Protein A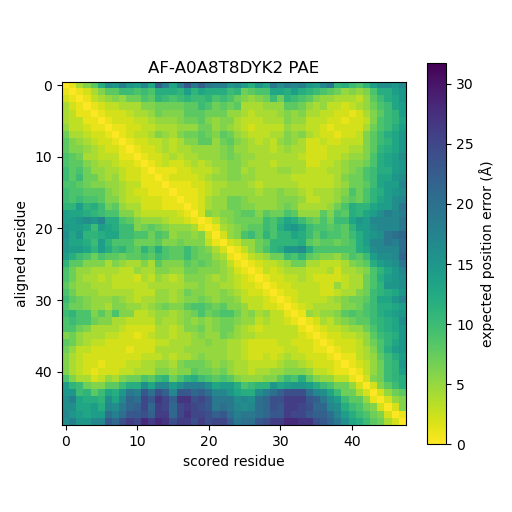F-A0A8T8DYK2-F1 (afdb_monomer)

Organism: NCBI:txid2675099

Nearest PDB structures (foldseek):
  7mqa-assembly1_NH  TM=4.439E-01  e=8.490E+00  Homo sapiens
  6uvw-assembly2_D  TM=4.311E-01  e=7.964E+00  synthetic construct
  8s0f-assembly1_A  TM=2.386E-01  e=8.490E+00  Homo sapiens

Secondary structure (DSSP, 8-state):
----EEEEEEEEHHHHHHHT---TT-EEEE-SSSEEEEEEE-------

Foldseek 3Di:
DDFDKDFPAKAFPVVCVVVVHDPPQWDWDCPPDRITTTIGGPPPDPPD

Radius of gyration: 12.51 Å; Cα contacts (8 Å, |Δi|>4): 60; chains: 1; bounding box: 31×20×34 Å

Structure (mmCIF, N/CA/C/O backbone):
data_AF-A0A8T8DYK2-F1
#
_entry.id   AF-A0A8T8DYK2-F1
#
loop_
_atom_site.group_PDB
_atom_site.id
_atom_site.type_symbol
_atom_site.label_atom_id
_atom_site.label_alt_id
_atom_site.label_comp_id
_atom_site.label_asym_id
_atom_site.label_entity_id
_atom_site.label_seq_id
_atom_site.pdbx_PDB_ins_code
_atom_site.Cartn_x
_atom_site.Cartn_y
_atom_site.Cartn_z
_atom_site.occupancy
_atom_site.B_iso_or_equiv
_atom_site.auth_seq_id
_atom_site.auth_comp_id
_atom_site.auth_asym_id
_atom_site.auth_atom_id
_atom_site.pdbx_PDB_model_num
ATOM 1 N N . MET A 1 1 ? 12.189 14.315 -18.586 1.00 63.66 1 MET A N 1
ATOM 2 C CA . MET A 1 1 ? 12.578 12.932 -18.266 1.00 63.66 1 MET A CA 1
ATOM 3 C C . MET A 1 1 ? 11.402 12.312 -17.542 1.00 63.66 1 MET A C 1
ATOM 5 O O . MET A 1 1 ? 10.995 12.850 -16.518 1.00 63.66 1 MET A O 1
ATOM 9 N N . THR A 1 2 ? 10.770 11.310 -18.145 1.00 75.56 2 THR A N 1
ATOM 10 C CA . THR A 1 2 ? 9.564 10.676 -17.602 1.00 75.56 2 THR A CA 1
ATOM 11 C C . THR A 1 2 ? 9.965 9.302 -17.104 1.00 75.56 2 THR A C 1
ATOM 13 O O . THR A 1 2 ? 10.258 8.436 -17.918 1.00 75.56 2 THR A O 1
ATOM 16 N N . VAL A 1 3 ? 9.992 9.115 -15.785 1.00 76.69 3 VAL A N 1
ATOM 17 C CA . VAL A 1 3 ? 10.285 7.809 -15.185 1.00 76.69 3 VAL A CA 1
ATOM 18 C C . V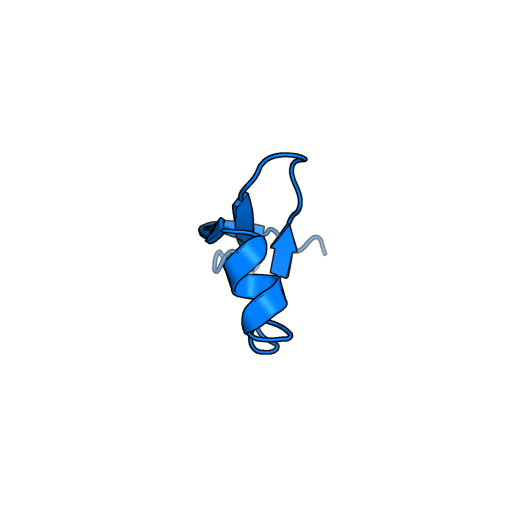AL A 1 3 ? 9.076 6.906 -15.399 1.00 76.69 3 VAL A C 1
ATOM 20 O O . VAL A 1 3 ? 7.957 7.259 -15.018 1.00 76.69 3 VAL A O 1
ATOM 23 N N . ARG A 1 4 ? 9.290 5.759 -16.047 1.00 84.94 4 ARG A N 1
ATOM 24 C CA . ARG A 1 4 ? 8.267 4.720 -16.180 1.00 84.94 4 ARG A CA 1
ATOM 25 C C . ARG A 1 4 ? 8.297 3.826 -14.951 1.00 84.94 4 ARG A C 1
ATOM 27 O O . ARG A 1 4 ? 9.365 3.492 -14.451 1.00 84.94 4 ARG A O 1
ATOM 34 N N . TYR A 1 5 ? 7.118 3.432 -14.500 1.00 83.62 5 TYR A N 1
ATOM 35 C CA . TYR A 1 5 ? 6.946 2.476 -13.418 1.00 83.62 5 TYR A CA 1
ATOM 36 C C . TYR A 1 5 ? 6.235 1.245 -13.964 1.00 83.62 5 TYR A C 1
ATOM 38 O O . TYR A 1 5 ? 5.341 1.368 -14.805 1.00 83.62 5 TYR A O 1
ATOM 46 N N . GLU A 1 6 ? 6.643 0.074 -13.497 1.00 86.81 6 GLU A N 1
ATOM 47 C CA . GLU A 1 6 ? 5.987 -1.194 -13.793 1.00 86.81 6 GLU A CA 1
ATOM 48 C C . GLU A 1 6 ? 5.404 -1.794 -12.514 1.00 86.81 6 GLU A C 1
ATOM 50 O O . GLU A 1 6 ? 5.961 -1.642 -11.424 1.00 86.81 6 GLU A O 1
ATOM 55 N N . VAL A 1 7 ? 4.250 -2.448 -12.650 1.00 88.56 7 VAL A N 1
ATOM 56 C CA . VAL A 1 7 ? 3.601 -3.152 -11.544 1.00 88.56 7 VAL A CA 1
ATOM 57 C C . VAL A 1 7 ? 4.280 -4.506 -11.394 1.00 88.56 7 VAL A C 1
ATOM 59 O O . VAL A 1 7 ? 4.189 -5.353 -12.281 1.00 88.56 7 VAL A O 1
ATOM 62 N N . VAL A 1 8 ? 4.957 -4.700 -10.267 1.00 88.25 8 VAL A N 1
ATOM 63 C C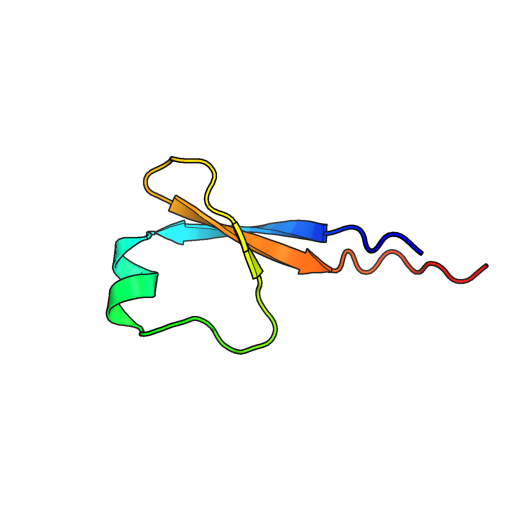A . VAL A 1 8 ? 5.716 -5.922 -9.956 1.00 88.25 8 VAL A CA 1
ATOM 64 C C . VAL A 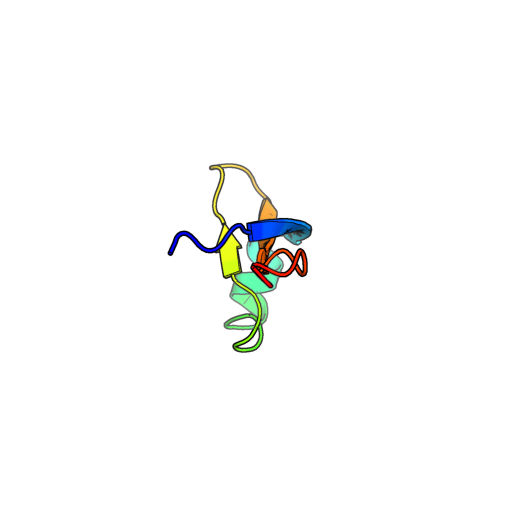1 8 ? 4.949 -6.868 -9.029 1.00 88.25 8 VAL A C 1
ATOM 66 O O . VAL A 1 8 ? 5.356 -8.012 -8.834 1.00 88.25 8 VAL A O 1
ATOM 69 N N . GLY A 1 9 ? 3.830 -6.413 -8.462 1.00 87.19 9 GLY A N 1
ATOM 70 C CA . GLY A 1 9 ? 2.975 -7.223 -7.601 1.00 87.19 9 GLY A CA 1
ATOM 71 C C . GLY A 1 9 ? 1.760 -6.466 -7.078 1.00 87.19 9 GLY A C 1
ATOM 72 O O . GLY A 1 9 ? 1.554 -5.298 -7.401 1.00 87.19 9 GLY A O 1
ATOM 73 N N . ALA A 1 10 ? 0.976 -7.144 -6.247 1.00 88.00 10 ALA A N 1
ATOM 74 C CA . ALA A 1 10 ? -0.158 -6.584 -5.525 1.00 88.00 10 ALA A CA 1
ATOM 75 C C . ALA A 1 10 ? -0.088 -7.019 -4.056 1.00 88.00 10 ALA A C 1
ATOM 77 O O . ALA A 1 10 ? 0.429 -8.099 -3.747 1.00 88.00 10 ALA A O 1
ATOM 78 N N . LEU A 1 11 ? -0.568 -6.165 -3.160 1.00 85.94 11 LEU A N 1
ATOM 79 C CA . LEU A 1 11 ? -0.635 -6.414 -1.730 1.00 85.94 11 LEU A CA 1
ATOM 80 C C . LEU A 1 11 ? -2.005 -6.010 -1.206 1.00 85.94 11 LEU A C 1
ATOM 82 O O . LEU A 1 11 ? -2.467 -4.909 -1.481 1.00 85.94 11 LEU A O 1
ATOM 86 N N . ASP A 1 12 ? -2.597 -6.856 -0.376 1.00 86.69 12 ASP A N 1
ATOM 87 C CA . ASP A 1 12 ? -3.868 -6.553 0.270 1.00 86.69 12 ASP A CA 1
ATOM 88 C C . ASP A 1 12 ? -3.771 -5.260 1.102 1.00 86.69 12 ASP A C 1
ATOM 90 O O . ASP A 1 12 ? -2.817 -5.046 1.870 1.00 86.69 12 ASP A O 1
ATOM 94 N N . ARG A 1 13 ? -4.769 -4.383 0.955 1.00 82.88 13 ARG A N 1
ATOM 95 C CA . ARG A 1 13 ? -4.798 -3.078 1.627 1.00 82.88 13 ARG A CA 1
ATOM 96 C C . ARG A 1 13 ? -4.778 -3.196 3.152 1.00 82.88 13 ARG A C 1
ATOM 98 O O . ARG A 1 13 ? -4.142 -2.371 3.813 1.00 82.88 13 ARG A O 1
ATOM 105 N N . GLY A 1 14 ? -5.404 -4.227 3.716 1.00 83.81 14 GLY A N 1
ATOM 106 C CA . GLY A 1 14 ? -5.389 -4.491 5.155 1.00 83.81 14 GLY A CA 1
ATOM 107 C C . GLY A 1 14 ? -4.003 -4.875 5.677 1.00 83.81 14 GLY A C 1
ATOM 108 O O . GLY A 1 14 ? -3.657 -4.554 6.814 1.00 83.81 14 GLY A O 1
ATOM 109 N N . VAL A 1 15 ? -3.169 -5.505 4.844 1.00 83.44 15 VAL A N 1
ATOM 110 C CA . VAL A 1 15 ? -1.786 -5.858 5.208 1.00 83.44 15 VAL A CA 1
ATOM 111 C C . VAL A 1 15 ? -0.893 -4.617 5.267 1.00 83.44 15 VAL A C 1
ATOM 113 O O . VAL A 1 15 ? -0.074 -4.502 6.181 1.00 83.44 15 VAL A O 1
ATOM 116 N N . VAL A 1 16 ? -1.057 -3.672 4.335 1.00 79.88 16 VAL A N 1
ATOM 117 C CA . VAL A 1 16 ? -0.309 -2.400 4.346 1.00 79.88 16 VAL A CA 1
ATOM 118 C C . VAL A 1 16 ? -0.654 -1.569 5.582 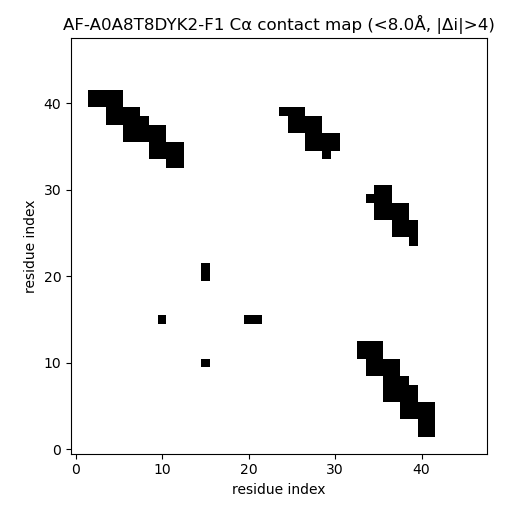1.00 79.88 16 VAL A C 1
ATOM 120 O O . VAL A 1 16 ? 0.254 -1.046 6.235 1.00 79.88 16 VAL A O 1
ATOM 123 N N . ASP A 1 17 ? -1.942 -1.493 5.925 1.00 77.00 17 ASP A N 1
ATOM 124 C CA . ASP A 1 17 ? -2.429 -0.796 7.122 1.00 77.00 17 ASP A CA 1
ATOM 125 C C . ASP A 1 17 ? -1.855 -1.423 8.405 1.00 77.00 17 ASP A C 1
ATOM 127 O O . ASP A 1 17 ? -1.314 -0.721 9.261 1.00 77.00 17 ASP A O 1
ATOM 131 N N . ALA A 1 18 ? -1.839 -2.759 8.485 1.00 82.19 18 ALA A N 1
ATOM 132 C CA . ALA A 1 18 ? -1.278 -3.487 9.622 1.00 82.19 18 ALA A CA 1
ATOM 133 C C . ALA A 1 18 ? 0.253 -3.355 9.754 1.00 82.19 18 ALA A C 1
ATOM 135 O O . ALA A 1 18 ? 0.773 -3.382 10.871 1.00 82.19 18 ALA A O 1
ATOM 136 N N . MET A 1 19 ? 0.986 -3.223 8.641 1.00 79.56 19 MET A N 1
ATOM 137 C CA . MET A 1 19 ? 2.444 -3.032 8.661 1.00 79.56 19 MET A CA 1
ATOM 138 C C . MET A 1 19 ? 2.872 -1.580 8.915 1.00 79.56 19 MET A C 1
ATOM 140 O O . MET A 1 19 ? 4.033 -1.345 9.250 1.00 79.56 19 MET A O 1
ATOM 144 N N . GLY A 1 20 ? 1.962 -0.608 8.795 1.00 73.25 20 GLY A N 1
ATOM 145 C CA . GLY A 1 20 ? 2.284 0.812 8.964 1.00 73.25 20 GLY A CA 1
ATOM 146 C C . GLY A 1 20 ? 3.105 1.405 7.811 1.00 73.25 20 GLY A C 1
ATOM 147 O O . GLY A 1 20 ? 3.714 2.463 7.977 1.00 73.25 20 GLY A O 1
ATOM 148 N N . GLY A 1 21 ? 3.121 0.736 6.653 1.00 68.94 21 GLY A N 1
ATOM 149 C CA . GLY A 1 21 ? 3.822 1.164 5.441 1.00 68.94 21 GLY A CA 1
ATOM 150 C C . GLY A 1 21 ? 4.821 0.139 4.898 1.00 68.94 21 GLY A C 1
ATOM 151 O O . GLY A 1 21 ? 5.399 -0.660 5.633 1.00 68.94 21 GLY A O 1
ATOM 152 N N . LEU A 1 22 ? 5.033 0.175 3.581 1.00 69.31 22 LEU A N 1
ATOM 153 C CA . LEU A 1 22 ? 6.106 -0.567 2.918 1.00 69.31 22 LEU A CA 1
ATOM 154 C C . LEU A 1 22 ? 7.398 0.263 2.931 1.00 69.31 22 LEU A C 1
ATOM 156 O O . LEU A 1 22 ? 7.355 1.492 2.975 1.00 69.31 22 LEU A O 1
ATOM 160 N N . GLY A 1 23 ? 8.556 -0.405 2.920 1.00 67.56 23 GLY A N 1
ATOM 161 C CA . GLY A 1 23 ? 9.861 0.266 2.896 1.00 67.56 23 GLY A CA 1
ATOM 162 C C . GLY A 1 23 ? 10.004 1.255 1.728 1.00 67.56 23 GLY A C 1
ATOM 163 O O . GLY A 1 23 ? 9.371 1.083 0.690 1.00 67.56 23 GLY A O 1
ATOM 164 N N . SER A 1 24 ? 10.863 2.271 1.894 1.00 68.38 24 SER A N 1
ATOM 165 C CA . SER A 1 24 ? 10.959 3.491 1.062 1.00 68.38 24 SER A CA 1
ATOM 166 C C . SER A 1 24 ? 11.201 3.330 -0.449 1.00 68.38 24 SER A C 1
ATOM 168 O O . SER A 1 24 ? 11.277 4.341 -1.141 1.00 68.38 24 SER A O 1
ATOM 170 N N . ASP A 1 25 ? 11.348 2.112 -0.965 1.00 71.31 25 ASP A N 1
ATOM 171 C CA . ASP A 1 25 ? 11.673 1.841 -2.373 1.00 71.31 25 ASP A CA 1
ATOM 172 C C . ASP A 1 25 ? 10.447 1.419 -3.211 1.00 71.31 25 ASP A C 1
ATOM 174 O O . ASP A 1 25 ? 10.511 1.350 -4.436 1.00 71.31 25 ASP A O 1
ATOM 178 N N . ALA A 1 26 ? 9.310 1.145 -2.562 1.00 72.75 26 ALA A N 1
ATOM 179 C CA . ALA A 1 26 ? 8.086 0.702 -3.224 1.00 72.75 26 ALA A CA 1
ATOM 180 C C . ALA A 1 26 ? 7.044 1.826 -3.295 1.00 72.75 26 ALA A C 1
ATOM 182 O O . ALA A 1 26 ? 6.730 2.459 -2.284 1.00 72.75 26 ALA A O 1
ATOM 183 N N . ILE A 1 27 ? 6.459 2.035 -4.479 1.00 82.12 27 ILE A N 1
ATOM 184 C CA . ILE A 1 27 ? 5.280 2.890 -4.640 1.00 82.12 27 ILE A CA 1
ATOM 185 C C . ILE A 1 27 ? 4.035 2.013 -4.569 1.00 82.12 27 ILE A C 1
ATOM 187 O O . ILE A 1 27 ? 3.916 1.026 -5.289 1.00 82.12 27 ILE A O 1
ATOM 191 N N . LEU A 1 28 ? 3.101 2.404 -3.708 1.00 85.00 28 LEU A N 1
ATOM 192 C CA . LEU A 1 28 ? 1.780 1.803 -3.614 1.00 85.00 28 LEU A CA 1
ATOM 193 C C . LEU A 1 28 ? 0.811 2.592 -4.491 1.00 85.00 28 LEU A C 1
ATOM 195 O O . LEU A 1 28 ? 0.642 3.798 -4.297 1.00 85.00 28 LEU A O 1
ATOM 199 N N . VAL A 1 29 ? 0.194 1.916 -5.455 1.00 84.62 29 VAL A N 1
ATOM 200 C CA . VAL A 1 29 ? -0.809 2.500 -6.346 1.00 84.62 29 VAL A CA 1
ATOM 201 C C . VAL A 1 29 ? -2.174 1.954 -5.966 1.00 84.62 29 VAL A C 1
ATOM 203 O O . VAL A 1 29 ? -2.390 0.745 -5.941 1.00 84.62 29 VAL A O 1
ATOM 206 N N . ASP A 1 30 ? -3.081 2.876 -5.667 1.00 86.25 30 ASP A N 1
ATOM 207 C CA . ASP A 1 30 ? -4.473 2.567 -5.393 1.00 86.25 30 ASP A CA 1
ATOM 208 C C . ASP A 1 30 ? -5.282 2.622 -6.688 1.00 86.25 30 ASP A C 1
ATOM 210 O O . ASP A 1 30 ? -5.481 3.705 -7.239 1.00 86.25 30 ASP A O 1
ATOM 214 N N . ASP A 1 31 ? -5.729 1.465 -7.177 1.00 85.00 31 ASP A N 1
ATOM 215 C CA . ASP A 1 31 ? -6.583 1.379 -8.375 1.00 85.00 31 ASP A CA 1
ATOM 216 C C . ASP A 1 31 ? -8.086 1.406 -8.025 1.00 85.00 31 ASP A C 1
ATOM 218 O O . ASP A 1 31 ? -8.947 1.394 -8.901 1.00 85.00 31 ASP A O 1
ATOM 222 N N . GLY A 1 32 ? -8.419 1.499 -6.731 1.00 83.31 32 GLY A N 1
ATOM 223 C CA . GLY A 1 32 ? -9.794 1.457 -6.223 1.00 83.31 32 GLY A CA 1
ATOM 224 C C . GLY A 1 32 ? -10.298 0.053 -5.878 1.00 83.31 32 GLY A C 1
ATOM 225 O O . GLY A 1 32 ? -11.470 -0.090 -5.528 1.00 83.31 32 GLY A O 1
ATOM 226 N N . ASP A 1 33 ? -9.421 -0.947 -5.949 1.00 86.62 33 ASP A N 1
ATOM 227 C CA . ASP A 1 33 ? -9.697 -2.335 -5.588 1.00 86.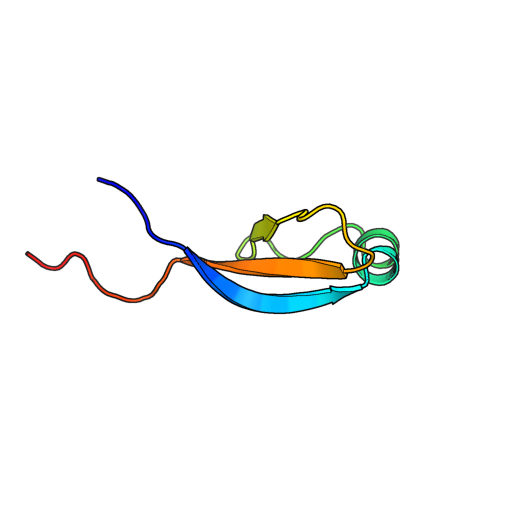62 33 ASP A CA 1
ATOM 228 C C . ASP A 1 33 ? -9.323 -2.644 -4.123 1.00 86.62 33 ASP A C 1
ATOM 230 O O . ASP A 1 33 ? -8.862 -1.772 -3.374 1.00 86.62 33 ASP A O 1
ATOM 234 N N . GLU A 1 34 ? -9.563 -3.882 -3.687 1.00 85.31 34 GLU A N 1
ATOM 235 C CA . GLU A 1 34 ? -9.219 -4.332 -2.325 1.00 85.31 34 GLU A CA 1
ATOM 236 C C . GLU A 1 34 ? -7.692 -4.478 -2.132 1.00 85.31 34 GLU A C 1
ATOM 238 O O . GLU A 1 34 ? -7.181 -4.391 -1.009 1.00 85.31 34 GLU A O 1
ATOM 243 N N . ASP A 1 35 ? -6.959 -4.603 -3.240 1.00 87.75 35 ASP A N 1
ATOM 244 C CA . ASP A 1 35 ? -5.505 -4.691 -3.300 1.00 87.75 35 ASP A CA 1
ATOM 245 C C . ASP A 1 35 ? -4.851 -3.363 -3.718 1.00 87.75 35 ASP A C 1
ATOM 247 O O . ASP A 1 35 ? -5.318 -2.638 -4.597 1.00 87.75 35 ASP A O 1
ATOM 251 N N . LEU A 1 36 ? -3.692 -3.076 -3.130 1.00 86.56 36 LEU A N 1
ATOM 252 C CA . LEU A 1 36 ? -2.767 -2.040 -3.576 1.00 86.56 36 LEU A CA 1
ATOM 253 C C . LEU A 1 36 ? -1.727 -2.643 -4.517 1.00 86.56 36 LEU A C 1
ATOM 255 O O . LEU A 1 36 ? -1.089 -3.651 -4.210 1.00 86.56 36 LEU A O 1
ATOM 259 N N . LEU A 1 37 ? -1.481 -1.984 -5.642 1.00 89.00 37 LEU A N 1
ATOM 260 C CA . LEU A 1 37 ? -0.448 -2.410 -6.577 1.00 89.00 37 LEU A CA 1
ATOM 261 C C . LEU A 1 37 ? 0.918 -1.915 -6.108 1.00 89.00 37 LEU A C 1
ATOM 263 O O . LEU A 1 37 ? 1.080 -0.759 -5.716 1.00 89.00 37 LEU A O 1
ATOM 267 N N . ILE A 1 38 ? 1.918 -2.786 -6.183 1.00 87.50 38 ILE A N 1
ATOM 268 C CA . ILE A 1 38 ? 3.310 -2.440 -5.922 1.00 87.50 38 ILE A CA 1
ATOM 269 C C . ILE A 1 38 ? 3.947 -2.082 -7.257 1.00 87.50 38 ILE A C 1
ATOM 271 O O . ILE A 1 38 ? 4.118 -2.937 -8.131 1.00 87.50 38 ILE A O 1
ATOM 275 N N . ALA A 1 39 ? 4.311 -0.814 -7.396 1.00 87.62 39 ALA A N 1
ATOM 276 C CA . ALA A 1 39 ? 5.015 -0.291 -8.547 1.00 87.62 39 ALA A CA 1
ATOM 277 C C . ALA A 1 39 ? 6.479 -0.003 -8.198 1.00 87.62 39 ALA A C 1
ATOM 279 O O . ALA A 1 39 ? 6.791 0.584 -7.156 1.00 87.62 39 ALA A O 1
ATOM 280 N N . GLN A 1 40 ? 7.373 -0.392 -9.100 1.00 84.81 40 GLN A N 1
ATOM 281 C CA . GLN A 1 40 ? 8.798 -0.075 -9.035 1.00 84.81 40 GLN A CA 1
ATOM 282 C C . GLN A 1 40 ? 9.223 0.660 -10.307 1.00 84.81 40 GLN A C 1
ATOM 284 O O . GLN A 1 40 ? 8.570 0.507 -11.345 1.00 84.81 40 GLN A O 1
ATOM 289 N N . PRO A 1 41 ? 10.265 1.511 -10.242 1.00 84.62 41 PRO A N 1
ATOM 290 C CA . PRO A 1 41 ? 10.798 2.142 -11.438 1.00 84.62 41 PRO A CA 1
ATOM 291 C C . PRO A 1 41 ? 11.208 1.040 -12.409 1.00 84.62 41 PRO A C 1
ATOM 293 O O . PRO A 1 41 ? 11.988 0.150 -12.060 1.00 84.62 41 PRO A O 1
ATOM 296 N N . ALA 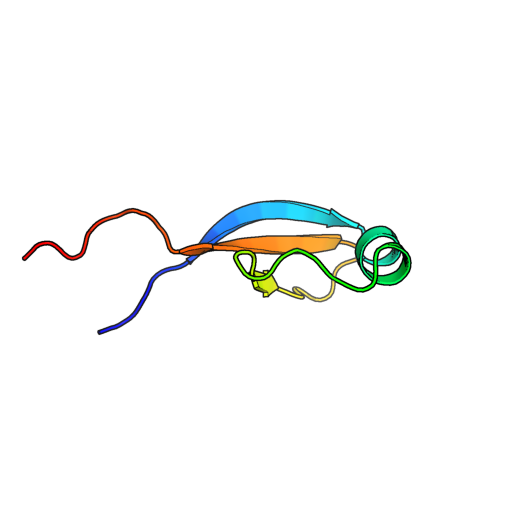A 1 42 ? 10.656 1.096 -13.617 1.00 79.81 42 ALA A N 1
ATOM 297 C CA . ALA A 1 42 ? 11.002 0.151 -14.655 1.00 79.81 42 ALA A CA 1
ATOM 298 C C . ALA A 1 42 ? 12.505 0.292 -14.895 1.00 79.81 42 ALA A C 1
ATOM 300 O O . ALA A 1 42 ? 12.971 1.349 -15.324 1.00 79.81 42 ALA A O 1
ATOM 301 N N . THR A 1 43 ? 13.280 -0.752 -14.588 1.00 68.50 43 THR A N 1
ATOM 302 C CA . THR A 1 43 ? 14.717 -0.798 -14.899 1.00 68.50 43 THR A CA 1
ATOM 303 C C . THR A 1 43 ? 14.863 -1.091 -16.394 1.00 68.50 43 THR A C 1
ATOM 305 O O . THR A 1 43 ? 15.390 -2.109 -16.825 1.00 68.50 43 THR A O 1
ATOM 308 N N . GLY A 1 44 ? 14.310 -0.201 -17.210 1.00 56.88 44 GLY A N 1
ATOM 309 C CA . GLY A 1 44 ? 14.617 -0.044 -18.617 1.00 56.88 44 GLY A CA 1
ATOM 310 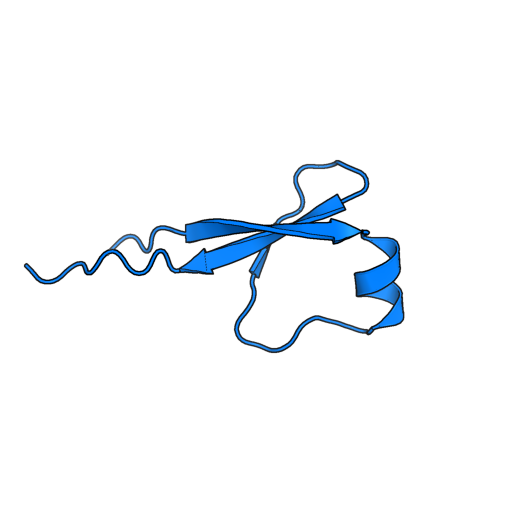C C . GLY A 1 44 ? 15.348 1.279 -18.717 1.00 56.88 44 GLY A C 1
ATOM 311 O O . GLY A 1 44 ? 14.704 2.321 -18.687 1.00 56.88 44 GLY A O 1
ATOM 312 N N . GLY A 1 45 ? 16.680 1.220 -18.727 1.00 50.06 45 GLY A N 1
ATOM 313 C CA . GLY A 1 45 ? 17.533 2.396 -18.760 1.00 50.06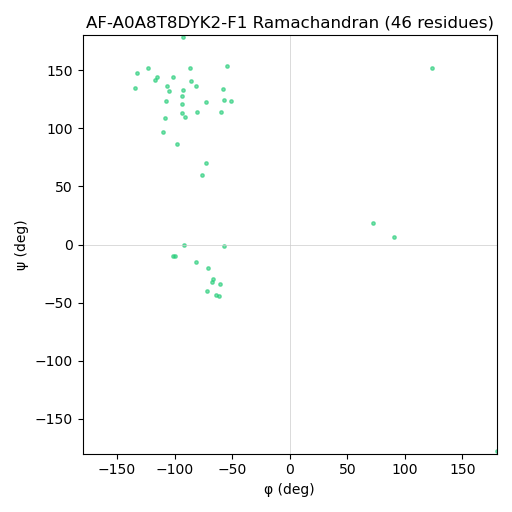 45 GLY A CA 1
ATOM 314 C C . GLY A 1 45 ? 17.132 3.352 -19.877 1.00 50.06 45 GLY A C 1
ATOM 315 O O . GLY A 1 45 ? 17.147 2.984 -21.048 1.00 50.06 45 GLY A O 1
ATOM 316 N N . ASP A 1 46 ? 16.841 4.594 -19.507 1.00 56.94 46 ASP A N 1
ATOM 317 C CA . ASP A 1 46 ? 17.131 5.730 -20.371 1.00 56.94 46 ASP A CA 1
ATOM 318 C C . ASP A 1 46 ? 18.665 5.930 -20.346 1.00 56.94 46 ASP A C 1
ATOM 320 O O . ASP A 1 46 ? 19.177 6.842 -19.699 1.00 56.94 46 ASP A O 1
ATOM 324 N N . ASP A 1 47 ? 19.405 4.999 -20.957 1.00 53.88 47 ASP A N 1
ATOM 325 C CA . ASP A 1 47 ? 20.791 5.213 -21.387 1.00 53.88 47 ASP A CA 1
ATOM 326 C C . ASP A 1 47 ? 20.700 5.560 -22.880 1.00 53.88 47 ASP A C 1
ATOM 328 O O . ASP A 1 47 ? 20.680 4.675 -23.737 1.00 53.88 47 ASP A O 1
ATOM 332 N N . GLU A 1 48 ? 20.507 6.847 -23.180 1.00 45.94 48 GLU A N 1
ATOM 333 C CA . GLU A 1 48 ? 20.726 7.420 -24.517 1.00 45.94 48 GLU A CA 1
ATOM 334 C C . GLU A 1 48 ? 21.549 8.709 -24.400 1.00 45.94 48 GLU A C 1
ATOM 336 O O . GLU A 1 48 ? 21.217 9.552 -23.530 1.00 45.94 48 GLU A O 1
#

pLDDT: mean 78.21, std 10.99, range [45.94, 89.0]

Mean predicted aligned error: 7.47 Å

Sequence (48 aa):
MTVRYEVVGALDRGVVDAMGGLGSDAILVDDGDEDLLIAQPATGGDDE

Solvent-accessible surface area (backbone atoms only — not comparable to full-atom values): 3163 Å² total; per-residue (Å²): 137,83,87,54,68,39,77,80,48,72,43,52,45,70,56,42,64,73,62,76,56,76,65,97,80,60,43,77,44,81,82,83,62,75,44,28,33,33,30,37,72,47,92,64,78,89,80,126